Protein AF-A0A1B6EL75-F1 (afdb_monomer_lite)

Radius of gyration: 33.18 Å; chains: 1; bounding box: 78×40×88 Å

pLDDT: mean 86.08, std 11.29, range [37.0, 95.5]

Structure (mmCIF, N/CA/C/O backbone):
data_AF-A0A1B6EL75-F1
#
_entry.id   AF-A0A1B6EL75-F1
#
loop_
_atom_site.group_PDB
_atom_site.id
_atom_site.type_symbol
_atom_site.label_atom_id
_atom_site.label_alt_id
_atom_site.label_comp_id
_atom_site.label_asym_id
_atom_site.label_entity_id
_atom_site.label_seq_id
_atom_site.pdbx_PDB_ins_code
_atom_site.Cartn_x
_atom_site.Cartn_y
_atom_site.Cartn_z
_atom_site.occupancy
_atom_site.B_iso_or_equiv
_atom_site.auth_seq_id
_atom_site.auth_comp_id
_atom_site.auth_asym_id
_atom_site.auth_atom_id
_atom_site.pdbx_PDB_model_num
ATOM 1 N N . HIS A 1 1 ? -39.603 9.344 38.417 1.00 59.22 1 HIS A N 1
ATOM 2 C CA . HIS A 1 1 ? -38.602 9.731 39.429 1.00 59.22 1 HIS A CA 1
ATOM 3 C C . HIS A 1 1 ? -37.275 9.817 38.701 1.00 59.22 1 HIS A C 1
ATOM 5 O O . HIS A 1 1 ? -36.865 8.810 38.139 1.00 59.22 1 HIS A O 1
ATOM 11 N N . TYR A 1 2 ? -36.679 11.004 38.611 1.00 68.88 2 TYR A N 1
ATOM 12 C CA . TYR A 1 2 ? -35.354 11.183 38.018 1.00 68.88 2 TYR A CA 1
ATOM 13 C C . TYR A 1 2 ? -34.368 11.410 39.154 1.00 68.88 2 TYR A C 1
ATOM 15 O O . TYR A 1 2 ? -34.664 12.164 40.078 1.00 68.88 2 TYR A O 1
ATOM 23 N N . ILE A 1 3 ? -33.232 10.729 39.094 1.00 78.94 3 ILE A N 1
ATOM 24 C CA . ILE A 1 3 ? -32.105 10.962 39.990 1.00 78.94 3 ILE A CA 1
ATOM 25 C C . ILE A 1 3 ? -31.050 11.677 39.150 1.00 78.94 3 ILE A C 1
ATOM 27 O O . ILE A 1 3 ? -30.691 11.193 38.078 1.00 78.94 3 ILE A O 1
ATOM 31 N N . THR A 1 4 ? -30.587 12.831 39.616 1.00 84.62 4 THR A N 1
ATOM 32 C CA . THR A 1 4 ? -29.498 13.602 39.005 1.00 84.62 4 THR A CA 1
ATOM 33 C C . THR A 1 4 ? -28.319 13.635 39.967 1.00 84.62 4 THR A C 1
ATOM 35 O O . THR A 1 4 ? -28.495 13.924 41.148 1.00 84.62 4 THR A O 1
ATOM 38 N N . THR A 1 5 ? -27.129 13.330 39.461 1.00 85.56 5 THR A N 1
ATOM 39 C CA . THR A 1 5 ? -25.851 13.363 40.181 1.00 85.56 5 THR A CA 1
ATOM 40 C C . THR A 1 5 ? -24.769 13.820 39.208 1.00 85.56 5 THR A C 1
ATOM 42 O O . THR A 1 5 ? -24.868 13.516 38.018 1.00 85.56 5 THR A O 1
ATOM 45 N N . ASP A 1 6 ? -23.745 14.519 39.696 1.00 91.56 6 ASP A N 1
ATOM 46 C CA . ASP A 1 6 ? -22.601 14.931 38.869 1.00 91.56 6 ASP A CA 1
ATOM 47 C C . ASP A 1 6 ? -21.749 13.729 38.453 1.00 91.56 6 ASP A C 1
ATOM 49 O O . ASP A 1 6 ? -21.206 13.683 37.353 1.00 91.56 6 ASP A O 1
ATOM 53 N N . ASN A 1 7 ? -21.648 12.735 39.340 1.00 87.19 7 ASN A N 1
ATOM 54 C CA . ASN A 1 7 ? -20.887 11.517 39.114 1.00 87.19 7 ASN A CA 1
ATOM 55 C C . ASN A 1 7 ? -21.719 10.302 39.515 1.00 87.19 7 ASN A C 1
ATOM 57 O O . ASN A 1 7 ? -22.366 10.282 40.565 1.00 87.19 7 ASN A O 1
ATOM 61 N N . LEU A 1 8 ? -21.677 9.274 38.677 1.00 83.81 8 LEU A N 1
ATOM 62 C CA . LEU A 1 8 ? -22.296 7.984 38.935 1.00 83.81 8 LEU A CA 1
ATOM 63 C C . LEU A 1 8 ? -21.187 6.938 39.059 1.00 83.81 8 LEU A C 1
ATOM 65 O O . LEU A 1 8 ? -20.510 6.637 38.079 1.00 83.81 8 LEU A O 1
ATOM 69 N N . THR A 1 9 ? -21.016 6.381 40.255 1.00 86.88 9 THR A N 1
ATOM 70 C CA . THR A 1 9 ? -20.079 5.279 40.502 1.00 86.88 9 THR A CA 1
ATOM 71 C C . THR A 1 9 ? -20.853 3.971 40.524 1.00 86.88 9 THR A C 1
ATOM 73 O O . THR A 1 9 ? -21.783 3.816 41.315 1.00 86.88 9 THR A O 1
ATOM 76 N N . LEU A 1 10 ? -20.465 3.027 39.669 1.00 85.12 10 LEU A N 1
ATOM 77 C CA . LEU A 1 10 ? -21.071 1.702 39.584 1.00 85.12 10 LEU A CA 1
ATOM 78 C C . LEU A 1 10 ? -20.039 0.634 39.979 1.00 85.12 10 LEU A C 1
ATOM 80 O O . LEU A 1 10 ? -18.880 0.747 39.575 1.00 85.12 10 LEU A O 1
ATOM 84 N N . PRO A 1 11 ? -20.422 -0.405 40.741 1.00 88.69 11 PRO A N 1
ATOM 85 C CA . PRO A 1 11 ? -19.579 -1.587 40.927 1.00 88.69 11 PRO A CA 1
ATOM 86 C C . PRO A 1 11 ? -19.212 -2.248 39.584 1.00 88.69 11 PRO A C 1
ATOM 88 O O . PRO A 1 11 ? -20.006 -2.196 38.642 1.00 88.69 11 PRO A O 1
ATOM 91 N N . SER A 1 12 ? -18.051 -2.909 39.499 1.00 87.56 12 SER A N 1
ATOM 92 C CA . SER A 1 12 ? -17.661 -3.697 38.312 1.00 87.56 12 SER A CA 1
ATOM 93 C C . SER A 1 12 ? -18.728 -4.750 37.970 1.00 87.56 12 SER A C 1
ATOM 95 O O . SER A 1 12 ? -19.372 -5.305 38.865 1.00 87.56 12 SER A O 1
ATOM 97 N N . GLY A 1 13 ? -18.965 -4.967 36.674 1.00 86.38 13 GLY A N 1
ATOM 98 C CA . GLY A 1 13 ? -20.033 -5.832 36.159 1.00 86.38 13 GLY A CA 1
ATOM 99 C C . GLY A 1 13 ? -21.445 -5.231 36.206 1.00 86.38 13 GLY A C 1
ATOM 100 O O . GLY A 1 13 ? -22.412 -5.902 35.844 1.00 86.38 13 GLY A O 1
ATOM 101 N N . SER A 1 14 ? -21.608 -3.978 36.650 1.00 91.06 14 SER A N 1
ATOM 102 C CA . SER A 1 14 ? -22.911 -3.304 36.592 1.00 91.06 14 SER A CA 1
ATOM 103 C C . SER A 1 14 ? -23.339 -3.055 35.148 1.00 91.06 14 SER A C 1
ATOM 105 O O . SER A 1 14 ? -22.571 -2.550 34.330 1.00 91.06 14 SER A O 1
ATOM 107 N N . LEU A 1 15 ? -24.609 -3.339 34.861 1.00 93.38 15 LEU A N 1
ATOM 108 C CA . LEU A 1 15 ? -25.196 -3.123 33.544 1.00 93.38 15 LEU A CA 1
ATOM 109 C C . LEU A 1 15 ? -25.899 -1.766 33.473 1.00 93.38 15 LEU A C 1
ATOM 111 O O . LEU A 1 15 ? -26.748 -1.452 34.307 1.00 93.38 15 LEU A O 1
ATOM 115 N N . VAL A 1 16 ? -25.626 -1.000 32.420 1.00 91.44 16 VAL A N 1
ATOM 116 C CA . VAL A 1 16 ? -26.386 0.204 32.060 1.00 91.44 16 VAL A CA 1
ATOM 117 C C . VAL A 1 16 ? -27.147 -0.092 30.778 1.00 91.44 16 VAL A C 1
ATOM 119 O O . VAL A 1 16 ? -26.545 -0.370 29.747 1.00 91.44 16 VAL A O 1
ATOM 122 N N . ALA A 1 17 ? -28.482 -0.091 30.848 1.00 91.25 17 ALA A N 1
ATOM 123 C CA . ALA A 1 17 ? -29.349 -0.503 29.737 1.00 91.25 17 ALA A CA 1
ATOM 124 C C . ALA A 1 17 ? -28.979 -1.888 29.149 1.00 91.25 17 ALA A C 1
ATOM 126 O O . ALA A 1 17 ? -29.028 -2.100 27.941 1.00 91.25 17 ALA A O 1
ATOM 127 N N . GLY A 1 18 ? -28.588 -2.829 30.017 1.00 93.69 18 GLY A N 1
ATOM 128 C CA . GLY A 1 18 ? -28.177 -4.182 29.623 1.00 93.69 18 GLY A CA 1
ATOM 129 C C . GLY A 1 18 ? -26.746 -4.293 29.085 1.00 93.69 18 GLY A C 1
ATOM 130 O O . GLY A 1 18 ? -26.339 -5.385 28.702 1.00 93.69 18 GLY A O 1
ATOM 131 N N . VAL A 1 19 ? -25.978 -3.199 29.069 1.00 91.94 19 VAL A N 1
ATOM 132 C CA . VAL A 1 19 ? -24.587 -3.169 28.601 1.00 91.94 19 VAL A CA 1
ATOM 133 C C . VAL A 1 19 ? -23.636 -3.104 29.788 1.00 91.94 19 VAL A C 1
ATOM 135 O O . VAL A 1 19 ? -23.754 -2.218 30.633 1.00 91.94 19 VAL A O 1
ATOM 138 N N . ASP A 1 20 ? -22.667 -4.013 29.823 1.00 93.31 20 ASP A N 1
ATOM 139 C CA . ASP A 1 20 ? -21.514 -3.910 30.713 1.00 93.31 20 ASP A CA 1
ATOM 140 C C . ASP A 1 20 ? -20.537 -2.873 30.139 1.00 93.31 20 ASP A C 1
ATOM 142 O O . ASP A 1 20 ? -19.956 -3.059 29.064 1.00 93.31 20 ASP A O 1
ATOM 146 N N . LEU A 1 21 ? -20.386 -1.752 30.846 1.00 90.12 21 LEU A N 1
ATOM 147 C CA . LEU A 1 21 ? -19.552 -0.639 30.395 1.00 90.12 21 LEU A CA 1
ATOM 148 C C . LEU A 1 21 ? -18.053 -0.961 30.428 1.00 90.12 21 LEU A C 1
ATOM 150 O O . LEU A 1 21 ? -17.295 -0.365 29.664 1.00 90.12 21 LEU A O 1
ATOM 154 N N . GLU A 1 22 ? -17.613 -1.895 31.272 1.00 90.38 22 GLU A N 1
ATOM 155 C CA . GLU A 1 22 ? -16.215 -2.319 31.367 1.00 90.38 22 GLU A CA 1
ATOM 156 C C . GLU A 1 22 ? -15.838 -3.193 30.164 1.00 90.38 22 GLU A C 1
ATOM 158 O O . GLU A 1 22 ? -14.829 -2.951 29.491 1.00 90.38 22 GLU A O 1
ATOM 163 N N . VAL A 1 23 ? -16.709 -4.143 29.813 1.00 91.50 23 VAL A N 1
ATOM 164 C CA . VAL A 1 23 ? -16.567 -4.956 28.594 1.00 91.50 23 VAL A CA 1
ATOM 165 C C . VAL A 1 23 ? -16.655 -4.081 27.345 1.00 91.50 23 VAL A C 1
ATOM 167 O O . VAL A 1 23 ? -15.835 -4.205 26.433 1.00 91.50 23 VAL A O 1
ATOM 170 N N . TRP A 1 24 ?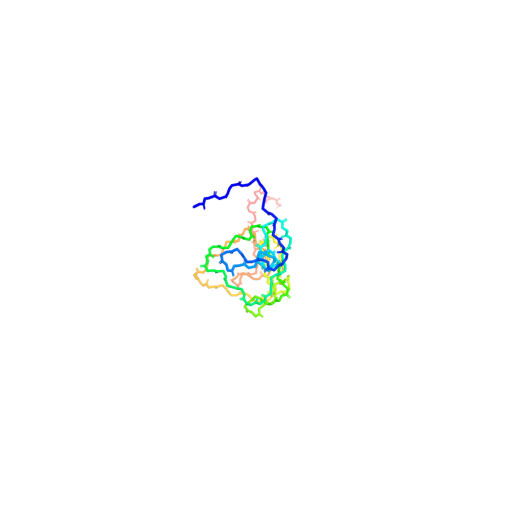 -17.607 -3.150 27.296 1.00 90.06 24 TRP A N 1
ATOM 171 C CA . TRP A 1 24 ? -17.727 -2.223 26.172 1.00 90.06 24 TRP A CA 1
ATOM 172 C C . TRP A 1 24 ? -16.473 -1.354 26.016 1.00 90.06 24 TRP A C 1
ATOM 174 O O . TRP A 1 24 ? -15.909 -1.266 24.927 1.00 90.06 24 TRP A O 1
ATOM 184 N N . ASN A 1 25 ? -15.972 -0.769 27.108 1.00 89.12 25 ASN A N 1
ATOM 185 C CA . ASN A 1 25 ? -14.778 0.072 27.071 1.00 89.12 25 ASN A CA 1
ATOM 186 C C . ASN A 1 25 ? -13.500 -0.712 26.724 1.00 89.12 25 ASN A C 1
ATOM 188 O O . ASN A 1 25 ? -12.581 -0.140 26.143 1.00 89.12 25 ASN A O 1
ATOM 192 N N . SER A 1 26 ? -13.399 -1.993 27.080 1.00 89.38 26 SER A N 1
ATOM 193 C CA . SER A 1 26 ? -12.226 -2.824 26.757 1.00 89.38 26 SER A CA 1
ATOM 194 C C . SER A 1 26 ? -12.248 -3.397 25.336 1.00 89.38 26 SER A C 1
ATOM 196 O O . SER A 1 26 ? -11.185 -3.636 24.771 1.00 89.38 26 SER A O 1
ATOM 198 N N . SER A 1 27 ? -13.429 -3.575 24.740 1.00 89.94 27 SER A N 1
ATOM 199 C CA . SER A 1 27 ? -13.597 -4.133 23.386 1.00 89.94 27 SER A CA 1
ATOM 200 C C . SER A 1 27 ? -13.799 -3.085 22.286 1.00 89.94 27 SER A C 1
ATOM 202 O O . SER A 1 27 ? -13.678 -3.400 21.101 1.00 89.94 27 SER A O 1
ATOM 204 N N . ALA A 1 28 ? -14.105 -1.838 22.648 1.00 92.31 28 ALA A N 1
ATOM 205 C CA . ALA A 1 28 ? -14.285 -0.760 21.686 1.00 92.31 28 ALA A CA 1
ATOM 206 C C . ALA A 1 28 ? -12.968 -0.363 21.000 1.00 92.31 28 ALA A C 1
ATOM 208 O O . ALA A 1 28 ? -11.931 -0.205 21.645 1.00 92.31 28 ALA A O 1
ATOM 209 N N . VAL A 1 29 ? -13.048 -0.085 19.696 1.00 94.00 29 VAL A N 1
ATOM 210 C CA . VAL A 1 29 ? -11.984 0.604 18.954 1.00 94.00 29 VAL A CA 1
ATOM 211 C C . VAL A 1 29 ? -12.018 2.088 19.317 1.00 94.00 29 VAL A C 1
ATOM 213 O O . VAL A 1 29 ? -13.031 2.765 19.124 1.00 94.00 29 VAL A O 1
ATOM 216 N N . LYS A 1 30 ? -10.915 2.607 19.856 1.00 94.38 30 LYS A N 1
ATOM 217 C CA . LYS A 1 30 ? -10.831 3.962 20.422 1.00 94.38 30 LYS A CA 1
ATOM 218 C C . LYS A 1 30 ? -10.085 4.913 19.495 1.00 94.38 30 LYS A C 1
ATOM 220 O O . LYS A 1 30 ? -9.075 4.554 18.914 1.00 94.38 30 LYS A O 1
ATOM 225 N N . LYS A 1 31 ? -10.539 6.164 19.395 1.00 92.75 31 LYS A N 1
ATO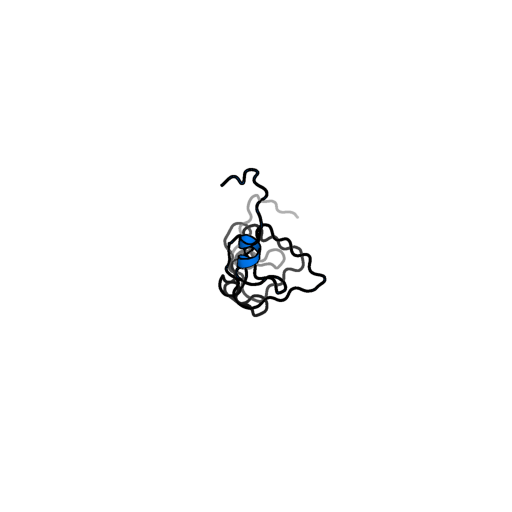M 226 C CA . LYS A 1 31 ? -9.969 7.145 18.451 1.00 92.75 31 LYS A CA 1
ATOM 227 C C . LYS A 1 31 ? -8.559 7.638 18.790 1.00 92.75 31 LYS A C 1
ATOM 229 O O . LYS A 1 31 ? -7.829 8.004 17.880 1.00 92.75 31 LYS A O 1
ATOM 234 N N . SER A 1 32 ? -8.206 7.702 20.071 1.00 92.25 32 SER A N 1
ATOM 235 C CA . SER A 1 32 ? -7.019 8.440 20.538 1.00 92.25 32 SER A CA 1
ATOM 236 C C . SER A 1 32 ? -5.902 7.543 21.070 1.00 92.25 32 SER A C 1
ATOM 238 O O . SER A 1 32 ? -5.031 8.020 21.791 1.00 92.25 32 SER A O 1
ATOM 240 N N . ILE A 1 33 ? -5.958 6.246 20.772 1.00 92.69 33 ILE A N 1
ATOM 241 C CA . ILE A 1 33 ? -4.925 5.280 21.143 1.00 92.69 33 ILE A CA 1
ATOM 242 C C . ILE A 1 33 ? -4.653 4.350 19.966 1.00 92.69 33 ILE A C 1
ATOM 244 O O . ILE A 1 33 ? -5.491 4.206 19.073 1.00 92.69 33 ILE A O 1
ATOM 248 N N . ASP A 1 34 ? -3.516 3.672 20.014 1.00 93.44 34 ASP A N 1
ATOM 249 C CA . ASP A 1 34 ? -3.237 2.580 19.095 1.00 93.44 34 ASP A CA 1
ATOM 250 C C . ASP A 1 34 ? -4.165 1.400 19.405 1.00 93.44 34 ASP A C 1
ATOM 252 O O . ASP A 1 34 ? -4.334 1.001 20.559 1.00 93.44 34 ASP A O 1
ATOM 256 N N . ASN A 1 35 ? -4.788 0.849 18.363 1.00 94.00 35 ASN A N 1
ATOM 257 C CA . ASN A 1 35 ? -5.669 -0.308 18.479 1.00 94.00 35 ASN A CA 1
ATOM 258 C C . ASN A 1 35 ? -5.091 -1.464 17.670 1.00 94.00 35 ASN A C 1
ATOM 260 O O . ASN A 1 35 ? -4.728 -1.294 16.507 1.00 94.00 35 ASN A O 1
ATOM 264 N N . THR A 1 36 ? -5.118 -2.659 18.250 1.00 93.38 36 THR A N 1
ATOM 265 C CA . THR A 1 36 ? -4.910 -3.901 17.506 1.00 93.38 36 THR A CA 1
ATOM 266 C C . THR A 1 36 ? -6.272 -4.496 17.188 1.00 93.38 36 THR A C 1
ATOM 268 O O . THR A 1 36 ? -6.972 -4.971 18.080 1.00 93.38 36 THR A O 1
ATOM 271 N N . ILE A 1 37 ? -6.654 -4.473 15.914 1.00 93.31 37 ILE A N 1
ATOM 272 C CA . ILE A 1 37 ? -7.899 -5.075 15.430 1.00 93.31 37 ILE A CA 1
ATOM 273 C C . ILE A 1 37 ? -7.543 -6.395 14.750 1.00 93.31 37 ILE A C 1
ATOM 275 O O . ILE A 1 37 ? -6.655 -6.439 13.901 1.00 93.31 37 ILE A O 1
ATOM 279 N N . THR A 1 38 ? -8.224 -7.475 15.125 1.00 93.00 38 THR A N 1
ATOM 280 C CA . THR A 1 38 ? -7.993 -8.814 14.566 1.00 93.00 38 THR A CA 1
ATOM 281 C C . THR A 1 38 ? -9.242 -9.326 13.847 1.00 93.00 38 THR A C 1
ATOM 283 O O . THR A 1 38 ? -10.356 -8.886 14.127 1.00 93.00 38 THR A O 1
ATOM 286 N N . GLY A 1 39 ? -9.056 -10.252 12.902 1.00 92.44 39 GLY A N 1
ATOM 287 C CA . GLY A 1 39 ? -10.133 -10.833 12.094 1.00 92.44 39 GLY A CA 1
ATOM 288 C C . GLY A 1 39 ? -10.295 -10.198 10.708 1.00 92.44 39 GLY A C 1
ATOM 289 O O . GLY A 1 39 ? -9.511 -9.349 10.289 1.00 92.44 39 GLY A O 1
ATOM 290 N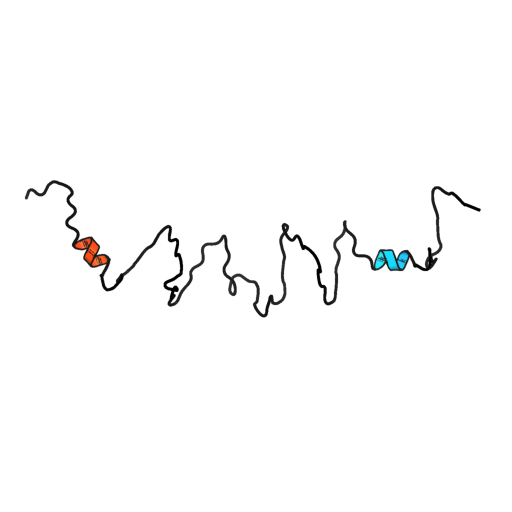 N . ASN A 1 40 ? -11.317 -10.647 9.976 1.00 94.75 40 ASN A N 1
ATOM 291 C CA . ASN A 1 40 ? -11.618 -10.157 8.630 1.00 94.75 40 ASN A CA 1
ATOM 292 C C . ASN A 1 40 ? -12.433 -8.864 8.710 1.00 94.75 40 ASN A C 1
ATOM 294 O O . ASN A 1 40 ? -13.620 -8.891 9.039 1.00 94.75 40 ASN A O 1
ATOM 298 N N . ILE A 1 41 ? -11.798 -7.738 8.389 1.00 93.12 41 ILE A N 1
ATOM 299 C CA . ILE A 1 41 ? -12.419 -6.413 8.439 1.00 93.12 41 ILE A CA 1
ATOM 300 C C . ILE A 1 41 ? -12.821 -5.967 7.035 1.00 93.12 41 ILE A C 1
ATOM 302 O O . ILE A 1 41 ? -12.031 -6.036 6.096 1.00 93.12 41 ILE A O 1
ATOM 306 N N . VAL A 1 42 ? -14.057 -5.485 6.904 1.00 95.12 42 VAL A N 1
ATOM 307 C CA . VAL A 1 42 ? -14.596 -4.922 5.661 1.00 95.12 42 VAL A CA 1
ATOM 308 C C . VAL A 1 42 ? -15.073 -3.500 5.932 1.00 95.12 42 VAL A C 1
ATOM 310 O O . VAL A 1 42 ? -16.015 -3.293 6.699 1.00 95.12 42 VAL A O 1
ATOM 313 N N . PHE A 1 43 ? -14.455 -2.521 5.273 1.00 93.81 43 PHE A N 1
ATOM 314 C CA . PHE A 1 43 ? -14.928 -1.138 5.258 1.00 93.81 43 PHE A CA 1
ATOM 315 C C . PHE A 1 43 ? -15.996 -0.997 4.168 1.00 93.81 43 PHE A C 1
ATOM 317 O O . PHE A 1 43 ? -15.717 -1.194 2.990 1.00 93.81 43 PHE A O 1
ATOM 324 N N . LYS A 1 44 ? -17.245 -0.718 4.562 1.00 95.38 44 LYS A N 1
ATOM 325 C CA . LYS A 1 44 ? -18.389 -0.609 3.631 1.00 95.38 44 LYS A CA 1
ATOM 326 C C . LYS A 1 44 ? -18.547 0.777 2.994 1.00 95.38 44 LYS A C 1
ATOM 328 O O . LYS A 1 44 ? -19.381 0.930 2.109 1.00 95.38 44 LYS A O 1
ATOM 333 N N . GLY A 1 45 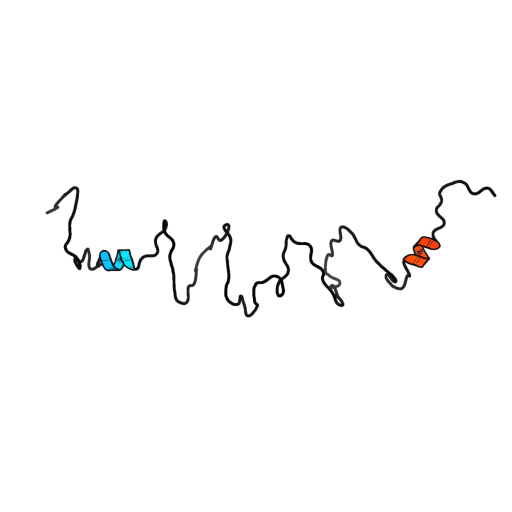? -17.805 1.768 3.476 1.00 95.50 45 GLY A N 1
ATOM 334 C CA . GLY A 1 45 ? -17.819 3.138 2.971 1.00 95.50 45 GLY A CA 1
ATOM 335 C C . GLY A 1 45 ? -16.416 3.609 2.621 1.00 95.50 45 GLY A C 1
ATOM 336 O O . GLY A 1 45 ? -15.481 2.806 2.572 1.00 95.50 45 GLY A O 1
ATOM 337 N N . ASP A 1 46 ? -16.286 4.914 2.412 1.00 95.25 46 ASP A N 1
ATOM 338 C CA . ASP A 1 46 ? -15.008 5.527 2.079 1.00 95.25 46 ASP A CA 1
ATOM 339 C C . ASP A 1 46 ? -13.980 5.305 3.192 1.00 95.25 46 ASP A C 1
ATOM 341 O O . ASP A 1 46 ? -14.272 5.406 4.388 1.00 95.25 46 ASP A O 1
ATOM 345 N N . PHE A 1 47 ? -12.760 4.992 2.771 1.00 91.81 47 PHE A N 1
ATOM 346 C CA . PHE A 1 47 ? -11.620 4.761 3.640 1.00 91.81 47 PHE A CA 1
ATOM 347 C C . PHE A 1 47 ? -10.521 5.755 3.268 1.00 91.81 47 PHE A C 1
ATOM 349 O O . PHE A 1 47 ? -10.004 5.725 2.151 1.00 91.81 47 PHE A O 1
ATOM 356 N N . ASP A 1 48 ? -10.184 6.641 4.205 1.00 93.50 48 ASP A N 1
ATOM 357 C CA . ASP A 1 48 ? -9.072 7.577 4.062 1.00 93.50 48 ASP A CA 1
ATOM 358 C C . ASP A 1 48 ? -7.810 6.986 4.695 1.00 93.50 48 ASP A C 1
ATOM 360 O O . ASP A 1 48 ? -7.755 6.711 5.893 1.00 93.50 48 ASP A O 1
ATOM 364 N N . SER A 1 49 ? -6.787 6.808 3.864 1.00 91.94 49 SER A N 1
ATOM 365 C CA . SER A 1 49 ? -5.463 6.340 4.258 1.00 91.94 49 SER A CA 1
ATOM 366 C C . SER A 1 49 ? -4.365 7.322 3.858 1.00 91.94 49 SER A C 1
ATOM 368 O O . SER A 1 49 ? -3.260 6.914 3.492 1.00 91.94 49 SER A O 1
ATOM 370 N N . SER A 1 50 ? -4.669 8.618 3.862 1.00 92.56 50 SER A N 1
ATOM 371 C CA . SER A 1 50 ? -3.746 9.694 3.487 1.00 92.56 50 SER A CA 1
ATOM 372 C C . SER A 1 50 ? -2.440 9.693 4.293 1.00 92.56 50 SER A C 1
ATOM 374 O O . SER A 1 50 ? -1.396 10.067 3.763 1.00 92.56 50 SER A O 1
ATOM 376 N N . SER A 1 51 ? -2.455 9.192 5.532 1.00 89.06 51 SER A N 1
ATOM 377 C CA . SER A 1 51 ? -1.252 8.993 6.360 1.00 89.06 51 SER A CA 1
ATOM 378 C C . SER A 1 51 ? -0.416 7.755 5.994 1.00 89.06 51 SER A C 1
ATOM 380 O O . SER A 1 51 ? 0.618 7.508 6.610 1.00 89.06 51 SER A O 1
ATOM 382 N N . GLY A 1 52 ? -0.827 6.993 4.980 1.00 89.06 52 GLY A N 1
ATOM 383 C CA . GLY A 1 52 ? -0.133 5.807 4.488 1.00 89.06 52 GLY A CA 1
ATOM 384 C C . GLY A 1 52 ? -0.685 4.493 5.042 1.00 89.06 52 GLY A C 1
ATOM 385 O O . GLY A 1 52 ? -1.372 4.442 6.058 1.00 89.06 52 GLY A O 1
ATOM 386 N N . ILE A 1 53 ? -0.367 3.405 4.339 1.00 90.62 53 ILE A N 1
ATOM 387 C CA . ILE A 1 53 ? -0.707 2.031 4.718 1.00 90.62 53 ILE A CA 1
ATOM 388 C C . ILE A 1 53 ? 0.579 1.214 4.694 1.00 90.62 53 ILE A C 1
ATOM 390 O O . ILE A 1 53 ? 1.321 1.244 3.711 1.00 90.62 53 ILE A O 1
ATOM 394 N N . ARG A 1 54 ? 0.813 0.437 5.751 1.00 89.94 54 ARG A N 1
ATOM 395 C CA . ARG A 1 54 ? 1.803 -0.640 5.754 1.00 89.94 54 ARG A CA 1
ATOM 396 C C . ARG A 1 54 ? 1.074 -1.971 5.614 1.00 89.94 54 ARG A C 1
ATOM 398 O O . ARG A 1 54 ? 0.166 -2.257 6.385 1.00 89.94 54 ARG A O 1
ATOM 405 N N . VAL A 1 55 ? 1.493 -2.784 4.649 1.00 91.62 55 VAL A N 1
ATOM 406 C CA . VAL A 1 55 ? 0.968 -4.138 4.443 1.00 91.62 55 VAL A CA 1
ATOM 407 C C . VAL A 1 55 ? 2.080 -5.137 4.727 1.00 91.62 55 VAL A C 1
ATOM 409 O O . VAL A 1 55 ? 3.157 -5.037 4.147 1.00 91.62 55 VAL A O 1
ATOM 412 N N . GLU A 1 56 ? 1.825 -6.096 5.613 1.00 90.12 56 GLU A N 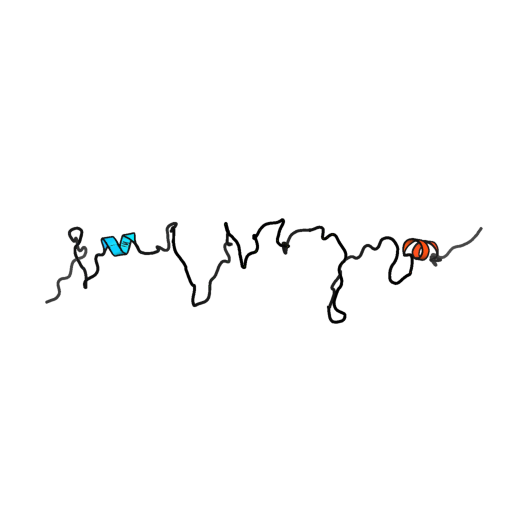1
ATOM 413 C CA . GLU A 1 56 ? 2.791 -7.162 5.930 1.00 90.12 56 GLU A CA 1
ATOM 414 C C . GLU A 1 56 ? 2.542 -8.447 5.125 1.00 90.12 56 GLU A C 1
ATOM 416 O O . GLU A 1 56 ? 3.431 -9.283 4.986 1.00 90.12 56 GLU A O 1
ATOM 421 N N . GLY A 1 57 ? 1.335 -8.589 4.569 1.00 91.56 57 GLY A N 1
ATOM 422 C CA . GLY A 1 57 ? 0.922 -9.720 3.745 1.00 91.56 57 GLY A CA 1
ATOM 423 C C . GLY A 1 57 ? 0.898 -9.419 2.245 1.00 91.56 57 GLY A C 1
ATOM 424 O O . GLY A 1 57 ? 1.662 -8.611 1.716 1.00 91.56 57 GLY A O 1
ATOM 425 N N . LEU A 1 58 ? -0.008 -10.105 1.550 1.00 94.75 58 LEU A N 1
ATOM 426 C CA . LEU A 1 58 ? -0.219 -9.955 0.114 1.00 94.75 58 LEU A CA 1
ATOM 427 C C . LEU A 1 58 ? -1.433 -9.062 -0.157 1.00 94.75 58 LEU A C 1
ATOM 429 O O . LEU A 1 58 ? -2.462 -9.189 0.503 1.00 94.75 58 LEU A O 1
ATOM 433 N N . VAL A 1 59 ? -1.337 -8.223 -1.184 1.00 93.44 59 VAL A N 1
ATOM 434 C CA . VAL A 1 59 ? -2.465 -7.488 -1.763 1.00 93.44 59 VAL A CA 1
ATOM 435 C C . VAL A 1 59 ? -2.814 -8.164 -3.081 1.00 93.44 59 VAL A C 1
ATOM 437 O O . VAL A 1 59 ? -1.991 -8.195 -3.992 1.00 93.44 59 VAL A O 1
ATOM 440 N N . ASN A 1 60 ? -4.012 -8.743 -3.188 1.00 93.50 60 ASN A N 1
ATOM 441 C CA . ASN A 1 60 ? -4.447 -9.497 -4.375 1.00 93.50 60 ASN A CA 1
ATOM 442 C C . ASN A 1 60 ? -3.441 -10.585 -4.811 1.00 93.50 60 ASN A C 1
ATOM 444 O O . ASN A 1 60 ? -3.180 -10.768 -5.996 1.00 93.50 60 ASN A O 1
ATOM 448 N N . GLY A 1 61 ? -2.836 -11.282 -3.843 1.00 95.00 61 GLY A N 1
ATOM 449 C CA . GLY A 1 61 ? -1.828 -12.322 -4.093 1.00 95.00 61 GLY A CA 1
ATOM 450 C C . GLY A 1 61 ? -0.425 -11.800 -4.427 1.00 95.00 61 GLY A C 1
ATOM 451 O O . GLY A 1 61 ? 0.493 -12.599 -4.581 1.00 95.00 61 GLY A O 1
ATOM 452 N N . ILE A 1 62 ? -0.232 -10.481 -4.494 1.00 93.50 62 ILE A N 1
ATOM 453 C CA . ILE A 1 62 ? 1.047 -9.846 -4.817 1.00 93.50 62 ILE A CA 1
ATOM 454 C C . ILE A 1 62 ? 1.665 -9.279 -3.541 1.00 93.50 62 ILE A C 1
ATOM 456 O O . ILE A 1 62 ? 0.993 -8.633 -2.735 1.00 93.50 62 ILE A O 1
ATOM 460 N N . ARG A 1 63 ? 2.967 -9.502 -3.352 1.00 93.81 63 ARG A N 1
ATOM 461 C CA . ARG A 1 63 ? 3.713 -8.853 -2.275 1.00 93.81 63 ARG A CA 1
ATOM 462 C C . ARG A 1 63 ? 3.905 -7.379 -2.618 1.00 93.81 63 ARG A C 1
ATOM 464 O O . ARG A 1 63 ? 4.362 -7.056 -3.706 1.00 93.81 63 ARG A O 1
ATOM 471 N N . PHE A 1 64 ? 3.557 -6.481 -1.703 1.00 90.69 64 PHE A N 1
ATOM 472 C CA . PHE A 1 64 ? 3.638 -5.044 -1.961 1.00 90.69 64 PHE A CA 1
ATOM 473 C C . PHE A 1 64 ? 4.990 -4.476 -1.504 1.00 90.69 64 PHE A C 1
ATOM 475 O O . PHE A 1 64 ? 5.089 -3.806 -0.478 1.00 90.69 64 PHE A O 1
ATOM 482 N N . ASP A 1 65 ? 6.050 -4.784 -2.254 1.00 87.50 65 ASP A N 1
ATOM 483 C CA . ASP A 1 65 ? 7.412 -4.295 -2.010 1.00 87.50 65 ASP A CA 1
ATOM 484 C C . ASP A 1 65 ? 8.108 -3.817 -3.301 1.00 87.50 65 ASP A C 1
ATOM 486 O O . ASP A 1 65 ? 7.587 -3.956 -4.408 1.00 87.50 65 ASP A O 1
ATOM 490 N N . LYS A 1 66 ? 9.314 -3.254 -3.156 1.00 84.12 66 LYS A N 1
ATOM 491 C CA . LYS A 1 66 ? 10.095 -2.668 -4.259 1.00 84.12 66 LYS A CA 1
ATOM 492 C C . LYS A 1 66 ? 10.468 -3.646 -5.384 1.00 84.12 66 LYS A C 1
ATOM 494 O O . LYS A 1 66 ? 10.851 -3.189 -6.456 1.00 84.12 66 LYS A O 1
ATOM 499 N N . ASP A 1 67 ? 10.427 -4.951 -5.121 1.00 85.81 67 ASP A N 1
ATOM 500 C CA . ASP A 1 67 ? 10.860 -5.989 -6.060 1.00 85.81 67 ASP A CA 1
ATOM 501 C C . ASP A 1 67 ? 9.674 -6.565 -6.852 1.00 85.81 67 ASP A C 1
ATOM 503 O O . ASP A 1 67 ? 9.868 -7.158 -7.912 1.00 85.81 67 ASP A O 1
ATOM 507 N N . HIS A 1 68 ? 8.443 -6.351 -6.378 1.00 89.69 68 HIS A N 1
ATOM 508 C CA . HIS A 1 68 ? 7.222 -6.889 -6.984 1.00 89.69 68 HIS A CA 1
ATOM 509 C C . HIS A 1 68 ? 6.293 -5.814 -7.568 1.00 89.69 68 HIS A C 1
ATOM 511 O O . HIS A 1 68 ? 5.460 -6.136 -8.418 1.00 89.69 68 HIS A O 1
ATOM 517 N N . VAL A 1 69 ? 6.412 -4.547 -7.149 1.00 90.25 69 VAL A N 1
ATOM 518 C CA . VAL A 1 69 ? 5.596 -3.441 -7.675 1.00 90.25 69 VAL A CA 1
ATOM 519 C C . VAL A 1 69 ? 6.436 -2.246 -8.134 1.00 90.25 69 VAL A C 1
ATOM 521 O O . VAL A 1 69 ? 7.509 -1.960 -7.605 1.00 90.25 69 VAL A O 1
ATOM 524 N N . MET A 1 70 ? 5.924 -1.511 -9.126 1.00 90.56 70 MET A N 1
ATOM 525 C CA . MET A 1 70 ? 6.519 -0.246 -9.567 1.00 90.56 70 MET A CA 1
ATOM 526 C C . MET A 1 70 ? 6.052 0.911 -8.676 1.00 90.56 70 MET A C 1
ATOM 528 O O . MET A 1 70 ? 4.867 1.045 -8.365 1.00 90.56 70 MET A O 1
ATOM 532 N N . LEU A 1 71 ? 6.989 1.766 -8.282 1.00 88.00 71 LEU A N 1
ATOM 533 C CA . LEU A 1 71 ? 6.782 2.962 -7.481 1.00 88.00 71 LEU A CA 1
ATOM 534 C C . LEU A 1 71 ? 6.531 4.163 -8.398 1.00 88.00 71 LEU A C 1
ATOM 536 O O . LEU A 1 71 ? 7.224 4.375 -9.385 1.00 88.00 71 LEU A O 1
ATOM 540 N N . ARG A 1 72 ? 5.563 5.008 -8.039 1.00 83.50 72 ARG A N 1
ATOM 541 C CA . ARG A 1 72 ? 5.203 6.185 -8.854 1.00 83.50 72 ARG A CA 1
ATOM 542 C C . ARG A 1 72 ? 6.259 7.292 -8.844 1.00 83.50 72 ARG A C 1
ATOM 544 O O . ARG A 1 72 ? 6.393 8.009 -9.825 1.00 83.50 72 ARG A O 1
ATOM 551 N N . ASN A 1 73 ? 6.985 7.428 -7.736 1.00 84.06 73 ASN A N 1
ATOM 552 C CA . ASN A 1 73 ? 7.843 8.585 -7.458 1.00 84.06 73 ASN A CA 1
ATOM 553 C C . ASN A 1 73 ? 9.318 8.191 -7.312 1.00 84.06 73 ASN A C 1
ATOM 555 O O . ASN A 1 73 ? 10.064 8.822 -6.567 1.00 84.06 73 ASN A O 1
ATOM 559 N N . SER A 1 74 ? 9.734 7.111 -7.971 1.00 85.81 74 SER A N 1
ATOM 560 C CA . SER A 1 74 ? 11.114 6.635 -7.930 1.00 85.81 74 SER A CA 1
ATOM 561 C C . SER A 1 74 ? 11.582 6.253 -9.326 1.00 85.81 74 SER A C 1
ATOM 563 O O . SER A 1 74 ? 10.830 5.668 -10.103 1.00 85.81 74 SER A O 1
ATOM 565 N N . SER A 1 75 ? 12.833 6.578 -9.643 1.00 87.38 75 SER A N 1
ATOM 566 C CA . SER A 1 75 ? 13.470 6.105 -10.868 1.00 87.38 75 SER A CA 1
ATOM 567 C C . SER A 1 75 ? 13.683 4.599 -10.776 1.00 87.38 75 SER A C 1
ATOM 569 O O . SER A 1 75 ? 14.372 4.121 -9.877 1.00 87.38 75 SER A O 1
ATOM 571 N N . GLN A 1 76 ? 13.123 3.853 -11.725 1.00 88.94 76 GLN A N 1
ATOM 572 C CA . GLN A 1 76 ? 13.235 2.398 -11.770 1.00 88.94 76 GLN A CA 1
ATOM 573 C C . GLN A 1 76 ? 13.758 1.941 -13.128 1.00 88.94 76 GLN A C 1
ATOM 575 O O . GLN A 1 76 ? 13.376 2.473 -14.172 1.00 88.94 76 GLN A O 1
ATOM 580 N N . GLN A 1 77 ? 14.641 0.943 -13.114 1.00 88.44 77 GLN A N 1
ATOM 581 C CA . GLN A 1 77 ? 15.093 0.285 -14.334 1.00 88.44 77 GLN A CA 1
ATOM 582 C C . GLN A 1 77 ? 14.129 -0.843 -14.682 1.00 88.44 77 GLN A C 1
ATOM 584 O O . GLN A 1 77 ? 13.954 -1.782 -13.910 1.00 88.44 77 GLN A O 1
ATOM 589 N N . VAL A 1 78 ? 13.525 -0.757 -15.865 1.00 87.56 78 VAL A N 1
ATOM 590 C CA . VAL A 1 78 ? 12.656 -1.807 -16.392 1.00 87.56 78 VAL A CA 1
ATOM 591 C C . VAL A 1 78 ? 13.391 -2.509 -17.525 1.00 87.56 78 VAL A C 1
ATOM 593 O O . VAL A 1 78 ? 13.605 -1.931 -18.588 1.00 87.56 78 VAL A O 1
ATOM 596 N N . THR A 1 79 ? 13.795 -3.755 -17.297 1.00 87.31 79 THR A N 1
ATOM 597 C CA . THR A 1 79 ? 14.533 -4.562 -18.276 1.00 87.31 79 THR A CA 1
ATOM 598 C C . THR A 1 79 ? 13.595 -5.474 -19.075 1.00 87.31 79 THR A C 1
ATOM 600 O O . THR A 1 79 ? 12.420 -5.648 -18.737 1.00 87.31 79 THR A O 1
ATOM 603 N N . GLY A 1 80 ? 14.098 -6.033 -20.178 1.00 87.69 80 GLY A N 1
ATOM 604 C CA . GLY A 1 80 ? 13.354 -6.927 -21.072 1.00 87.69 80 GLY A CA 1
ATOM 605 C C . GLY A 1 80 ? 12.489 -6.205 -22.109 1.00 87.69 80 GLY A C 1
ATOM 606 O O . GLY A 1 80 ? 12.187 -5.017 -21.973 1.00 87.69 80 GLY A O 1
ATOM 607 N N . LEU A 1 81 ? 12.065 -6.944 -23.137 1.00 89.31 81 LEU A N 1
ATOM 608 C CA . LEU A 1 81 ? 11.250 -6.423 -24.238 1.00 89.31 81 LEU A CA 1
ATOM 609 C C . LEU A 1 81 ? 9.929 -5.826 -23.722 1.00 89.31 81 LEU A C 1
ATOM 611 O O . LEU A 1 81 ? 9.314 -6.360 -22.794 1.00 89.31 81 LEU A O 1
ATOM 615 N N . LYS A 1 82 ? 9.511 -4.700 -24.308 1.00 88.12 82 LYS A N 1
ATOM 616 C CA . LYS A 1 82 ? 8.230 -4.043 -24.030 1.00 88.12 82 LYS A CA 1
ATOM 617 C C . LYS A 1 82 ? 7.497 -3.804 -25.336 1.00 88.12 82 LYS A C 1
ATOM 619 O O . LYS A 1 82 ? 8.065 -3.240 -26.265 1.00 88.12 82 LYS A O 1
ATOM 624 N N . THR A 1 83 ? 6.234 -4.201 -25.358 1.00 89.31 83 THR A N 1
ATOM 625 C CA . THR A 1 83 ? 5.323 -3.962 -26.472 1.00 89.31 83 THR A CA 1
ATOM 626 C C . THR A 1 83 ? 4.223 -3.042 -25.974 1.00 89.31 83 THR A C 1
ATOM 628 O O . THR A 1 83 ? 3.584 -3.330 -24.963 1.00 89.31 83 THR A O 1
ATOM 631 N N . PHE A 1 84 ? 4.012 -1.931 -26.669 1.00 88.06 84 PHE A N 1
ATOM 632 C CA . PHE A 1 84 ? 2.931 -0.994 -26.382 1.00 88.06 84 PHE A CA 1
ATOM 633 C C . PHE A 1 84 ? 1.814 -1.201 -27.404 1.00 88.06 84 PHE A C 1
ATOM 635 O O . PHE A 1 84 ? 2.088 -1.460 -28.575 1.00 88.06 84 PHE A O 1
ATOM 642 N N . SER A 1 85 ? 0.558 -1.107 -26.962 1.00 90.56 85 SER A N 1
ATOM 643 C CA . SER A 1 85 ? -0.590 -1.144 -27.876 1.00 90.56 85 SER A CA 1
ATOM 644 C C . SER A 1 85 ? -0.507 0.012 -28.873 1.00 90.56 85 SER A C 1
ATOM 646 O O . SER A 1 85 ? -0.079 1.107 -28.512 1.00 90.56 85 SER A O 1
ATOM 648 N N . THR A 1 86 ? -1.001 -0.189 -30.093 1.00 86.75 86 THR A N 1
ATOM 649 C CA . THR A 1 86 ? -1.134 0.880 -31.099 1.00 86.75 86 THR A CA 1
ATOM 650 C C . THR A 1 86 ? -2.042 2.019 -30.632 1.00 86.75 86 THR A C 1
ATOM 652 O O . THR A 1 86 ? -1.905 3.148 -31.091 1.00 86.75 86 THR A O 1
ATOM 655 N N . SER A 1 87 ? -2.946 1.742 -29.690 1.00 91.88 87 SER A N 1
ATOM 656 C CA . SER A 1 87 ? -3.813 2.733 -29.050 1.00 91.88 87 SER A CA 1
ATOM 657 C C . SER A 1 87 ? -3.187 3.425 -27.834 1.00 91.88 87 SER A C 1
ATOM 659 O O . SER A 1 87 ? -3.811 4.310 -27.249 1.00 91.88 87 SER A O 1
ATOM 661 N N . ALA A 1 88 ? -1.993 3.014 -27.396 1.00 88.56 88 ALA A N 1
ATOM 662 C CA . ALA A 1 88 ? -1.365 3.587 -26.215 1.00 88.56 88 ALA A CA 1
ATOM 663 C C . ALA A 1 88 ? -0.794 4.973 -26.536 1.00 88.56 88 ALA A C 1
ATOM 665 O O . ALA A 1 88 ? 0.053 5.126 -27.415 1.00 88.56 88 ALA A O 1
ATOM 666 N N . LYS A 1 89 ? -1.206 5.986 -25.769 1.00 87.31 89 LYS A N 1
ATOM 667 C CA . LYS A 1 89 ? -0.511 7.274 -25.755 1.00 87.31 89 LYS A CA 1
ATOM 668 C C . LYS A 1 89 ? 0.733 7.135 -24.884 1.00 87.31 89 LYS A C 1
ATOM 670 O O . LYS A 1 89 ? 0.624 7.033 -23.664 1.00 87.31 89 LYS A O 1
ATOM 675 N N . LEU A 1 90 ? 1.900 7.119 -25.515 1.00 85.06 90 LEU A N 1
ATOM 676 C CA . LEU A 1 90 ? 3.179 7.063 -24.823 1.00 85.06 90 LEU A CA 1
ATOM 677 C C . LEU A 1 90 ? 3.754 8.479 -24.716 1.00 85.06 90 LEU A C 1
ATOM 679 O O . LEU A 1 90 ? 4.126 9.079 -25.721 1.00 85.06 90 LEU A O 1
ATOM 683 N N . ASP A 1 91 ? 3.780 9.019 -23.499 1.00 87.00 91 ASP A N 1
ATOM 684 C CA . ASP A 1 91 ? 4.366 10.327 -23.205 1.00 87.00 91 ASP A CA 1
ATOM 685 C C . ASP A 1 91 ? 5.820 10.137 -22.752 1.00 87.00 91 ASP A C 1
ATOM 687 O O . ASP A 1 91 ? 6.083 9.603 -21.671 1.00 87.00 91 ASP A O 1
ATOM 691 N N . ILE A 1 92 ? 6.771 10.485 -23.623 1.00 85.62 92 ILE A N 1
ATOM 692 C CA . ILE A 1 92 ? 8.206 10.323 -23.371 1.00 85.62 92 ILE A CA 1
ATOM 693 C C . ILE A 1 92 ? 8.856 11.696 -23.320 1.00 85.62 92 ILE A C 1
ATOM 695 O O . ILE A 1 92 ? 9.080 12.329 -24.347 1.00 85.62 92 ILE A O 1
ATOM 699 N N . ASN A 1 93 ? 9.260 12.102 -22.119 1.00 86.88 93 ASN A N 1
ATOM 700 C CA . ASN A 1 93 ? 10.010 13.342 -21.926 1.00 86.88 93 ASN A CA 1
ATOM 701 C C . ASN A 1 93 ? 11.420 13.276 -22.529 1.00 86.88 93 ASN A C 1
ATOM 703 O O . ASN A 1 93 ? 11.921 14.259 -23.069 1.00 86.88 93 ASN A O 1
ATOM 707 N N . LYS A 1 94 ? 12.099 12.131 -22.386 1.00 87.19 94 LYS A N 1
ATOM 708 C CA . LYS A 1 94 ? 13.458 11.905 -22.893 1.00 87.19 94 LYS A CA 1
ATOM 709 C C . LYS A 1 94 ? 13.596 10.468 -23.369 1.00 87.19 94 LYS A C 1
ATOM 711 O O . LYS A 1 94 ? 13.380 9.540 -22.593 1.00 87.19 94 LYS A O 1
ATOM 716 N N . LEU A 1 95 ? 13.992 10.301 -24.627 1.00 86.69 95 LEU A N 1
ATOM 717 C CA . LEU A 1 95 ? 14.274 9.005 -25.230 1.00 86.69 95 LEU A CA 1
ATOM 718 C C . LEU A 1 95 ? 15.752 8.936 -25.607 1.00 86.69 95 LEU A C 1
ATOM 720 O O . LEU A 1 95 ? 16.233 9.758 -26.382 1.00 86.69 95 LEU A O 1
ATOM 724 N N . GLN A 1 96 ? 16.461 7.939 -25.084 1.00 86.25 96 GLN A N 1
ATOM 725 C CA . GLN A 1 96 ? 17.795 7.589 -25.556 1.00 86.25 96 GLN A CA 1
ATOM 726 C C . GLN A 1 96 ? 17.717 6.245 -26.271 1.00 86.25 96 GLN A C 1
ATOM 728 O O . GLN A 1 96 ? 17.458 5.219 -25.646 1.00 86.25 96 GLN A O 1
ATOM 733 N N . VAL A 1 97 ? 17.967 6.255 -27.577 1.00 85.12 97 VAL A N 1
ATOM 734 C CA . VAL A 1 97 ? 18.057 5.039 -28.390 1.00 85.12 97 VAL A CA 1
ATOM 735 C C . VAL A 1 97 ? 19.527 4.727 -28.641 1.00 85.12 97 VAL A C 1
ATOM 737 O O . VAL A 1 97 ? 20.321 5.620 -28.936 1.00 85.12 97 VAL A O 1
ATOM 740 N N . ARG A 1 98 ? 19.899 3.454 -28.520 1.00 84.19 98 ARG A N 1
ATOM 741 C CA . ARG A 1 98 ? 21.195 2.935 -28.969 1.00 84.19 98 ARG A CA 1
ATOM 742 C C . ARG A 1 98 ? 20.927 1.871 -30.030 1.00 84.19 98 ARG A C 1
ATOM 744 O O . ARG A 1 98 ? 20.124 0.976 -29.787 1.00 84.19 98 ARG A O 1
ATOM 751 N N . GLY A 1 99 ? 21.594 1.969 -31.178 1.00 88.69 99 GLY A N 1
ATOM 752 C CA . GLY A 1 99 ? 21.380 1.065 -32.309 1.00 88.69 99 GLY A CA 1
ATOM 753 C C . GLY A 1 99 ? 20.237 1.523 -33.212 1.00 88.69 99 GLY A C 1
ATOM 754 O O . GLY A 1 99 ? 20.243 2.662 -33.679 1.00 88.69 99 GLY A O 1
ATOM 755 N N . TYR A 1 100 ? 19.286 0.628 -33.478 1.00 87.88 100 TYR A N 1
ATOM 756 C CA . TYR A 1 100 ? 18.262 0.828 -34.499 1.00 87.88 100 TYR A CA 1
ATOM 757 C C . TYR A 1 100 ? 16.971 1.449 -33.951 1.00 87.88 100 TYR A C 1
ATOM 759 O O . TYR A 1 100 ? 16.498 1.085 -32.875 1.00 87.88 100 TYR A O 1
ATOM 767 N N . PHE A 1 101 ? 16.372 2.342 -34.735 1.00 86.38 101 PHE A N 1
ATOM 768 C CA . PHE A 1 101 ? 15.008 2.835 -34.572 1.00 86.38 101 PHE A CA 1
ATOM 769 C C . PHE A 1 101 ? 14.268 2.643 -35.896 1.00 86.38 101 PHE A C 1
ATOM 771 O O . PHE A 1 101 ? 14.640 3.271 -36.883 1.00 86.38 101 PHE A O 1
ATOM 778 N N . ASN A 1 102 ? 13.255 1.769 -35.927 1.00 83.56 102 ASN A N 1
ATOM 779 C CA . ASN A 1 102 ? 12.532 1.388 -37.152 1.00 83.56 102 ASN A CA 1
ATOM 780 C C . ASN A 1 102 ? 13.492 1.109 -38.327 1.00 83.56 102 ASN A C 1
ATOM 782 O O . ASN A 1 102 ? 13.442 1.782 -39.352 1.00 83.56 102 ASN A O 1
ATOM 786 N N . ASP A 1 103 ? 14.425 0.175 -38.121 1.00 89.31 103 ASP A N 1
ATOM 787 C CA . ASP A 1 103 ? 15.447 -0.255 -39.092 1.00 89.31 103 ASP A CA 1
ATOM 788 C C . ASP A 1 103 ? 16.516 0.787 -39.474 1.00 89.31 103 ASP A C 1
ATOM 790 O O . ASP A 1 103 ? 17.440 0.483 -40.228 1.00 89.31 103 ASP A O 1
ATOM 794 N N . ILE A 1 104 ? 16.493 1.983 -38.879 1.00 87.69 104 ILE A N 1
ATOM 795 C CA . ILE A 1 104 ? 17.533 3.006 -39.057 1.00 87.69 104 ILE A CA 1
ATOM 796 C C . ILE A 1 104 ? 18.547 2.924 -37.919 1.00 87.69 104 ILE A C 1
ATOM 798 O O . ILE A 1 104 ? 18.187 3.128 -36.759 1.00 87.69 104 ILE A O 1
ATOM 802 N N . ASN A 1 105 ? 19.828 2.698 -38.227 1.00 91.00 105 ASN A N 1
ATOM 803 C CA . ASN A 1 105 ? 20.895 2.832 -37.233 1.00 91.00 105 ASN A CA 1
ATOM 804 C C . ASN A 1 105 ? 21.091 4.314 -36.873 1.00 91.00 105 ASN A C 1
ATOM 806 O O . ASN A 1 105 ? 21.633 5.089 -37.659 1.00 91.00 105 ASN A O 1
ATOM 810 N N . ILE A 1 106 ? 20.684 4.705 -35.663 1.00 89.50 106 ILE A N 1
ATOM 811 C CA . ILE A 1 106 ? 20.722 6.098 -35.195 1.00 89.50 106 ILE A CA 1
ATOM 812 C C . ILE A 1 106 ? 22.155 6.644 -35.124 1.00 89.50 106 ILE A C 1
ATOM 814 O O . ILE A 1 106 ? 22.372 7.833 -35.353 1.00 89.50 106 ILE A O 1
ATOM 818 N N . THR A 1 107 ? 23.149 5.795 -34.838 1.00 88.00 107 THR A N 1
ATOM 819 C CA . THR A 1 107 ? 24.558 6.220 -34.811 1.00 88.00 107 THR A CA 1
ATOM 820 C C . THR A 1 107 ? 25.063 6.579 -36.204 1.00 88.00 107 THR A C 1
ATOM 822 O O . THR A 1 107 ? 25.742 7.593 -36.362 1.00 88.00 107 THR A O 1
ATOM 825 N N . ASP A 1 108 ? 24.713 5.780 -37.210 1.00 87.00 108 ASP A N 1
ATOM 826 C CA . ASP A 1 108 ? 25.119 6.046 -38.591 1.00 87.00 108 ASP A CA 1
ATOM 827 C C . ASP A 1 108 ? 24.345 7.233 -39.165 1.00 87.00 108 ASP A C 1
ATOM 829 O O . ASP A 1 108 ? 24.948 8.106 -39.785 1.00 87.00 108 ASP A O 1
ATOM 833 N N . PHE A 1 109 ? 23.046 7.329 -38.861 1.00 85.06 109 PHE A N 1
ATOM 834 C CA . PHE A 1 109 ? 22.213 8.472 -39.230 1.00 85.06 109 PHE A CA 1
ATOM 835 C C . PHE A 1 109 ? 22.802 9.796 -38.725 1.00 85.06 109 PHE A C 1
ATOM 837 O O . PHE A 1 109 ? 22.953 10.729 -39.507 1.00 85.06 109 PHE A O 1
ATOM 844 N N . TYR A 1 110 ? 23.205 9.871 -37.449 1.00 82.88 110 TYR A N 1
ATOM 845 C CA . TYR A 1 110 ? 23.814 11.083 -36.887 1.00 82.88 110 TYR A CA 1
ATOM 846 C C . TYR A 1 110 ? 25.150 11.439 -37.555 1.00 82.88 110 TYR A C 1
ATOM 848 O O . TYR A 1 110 ? 25.412 12.603 -37.830 1.00 82.88 110 TYR A O 1
ATOM 856 N N . ARG A 1 111 ? 25.999 10.448 -37.858 1.00 82.50 111 ARG A N 1
ATOM 857 C CA . ARG A 1 111 ? 27.290 10.686 -38.534 1.00 82.50 111 ARG A CA 1
ATOM 858 C C . ARG A 1 111 ? 27.137 11.142 -39.983 1.00 82.50 111 ARG A C 1
ATOM 860 O O . ARG A 1 111 ? 28.012 11.832 -40.490 1.00 82.50 111 ARG A O 1
ATOM 867 N N . GLN A 1 112 ? 26.068 10.713 -40.647 1.00 79.00 112 GLN A N 1
ATOM 868 C CA . GLN A 1 112 ? 25.775 11.056 -42.038 1.00 79.00 112 GLN A CA 1
ATOM 869 C C . GLN A 1 112 ? 24.979 12.358 -42.175 1.00 79.00 112 GLN A C 1
ATOM 871 O O . GLN A 1 112 ? 24.773 12.824 -43.296 1.00 79.00 112 GLN A O 1
ATOM 876 N N . GLN A 1 113 ? 24.544 12.971 -41.068 1.00 73.38 113 GLN A N 1
ATOM 877 C CA . GLN A 1 113 ? 24.009 14.323 -41.124 1.00 73.38 113 GLN A CA 1
ATOM 878 C C . GLN A 1 113 ? 25.127 15.283 -41.531 1.00 73.38 113 GLN A C 1
ATOM 880 O O . GLN A 1 113 ? 26.048 15.565 -40.766 1.00 73.38 113 GLN A O 1
ATOM 885 N N . VAL A 1 114 ? 25.021 15.820 -42.747 1.00 64.69 114 VAL A N 1
ATOM 886 C CA . VAL A 1 114 ? 25.710 17.057 -43.110 1.00 64.69 114 VAL A CA 1
ATOM 887 C C . VAL A 1 114 ? 25.089 18.146 -42.246 1.00 64.69 114 VAL A C 1
ATOM 889 O O . VAL A 1 114 ? 23.963 18.584 -42.486 1.00 64.69 114 VAL A O 1
ATOM 892 N N . ILE A 1 115 ? 25.792 18.539 -41.189 1.00 64.69 115 ILE A N 1
ATOM 893 C CA . ILE A 1 115 ? 25.404 19.702 -40.403 1.00 64.69 115 ILE A CA 1
ATOM 894 C C . ILE A 1 115 ? 25.627 20.899 -41.329 1.00 64.69 115 ILE A C 1
ATOM 896 O O . ILE A 1 115 ? 26.765 21.216 -41.666 1.00 64.69 115 ILE A O 1
ATOM 900 N N . ASN A 1 116 ? 24.549 21.553 -41.769 1.00 51.56 116 ASN A N 1
ATOM 901 C CA . ASN A 1 116 ? 24.615 22.871 -42.407 1.00 51.56 116 ASN A CA 1
ATOM 902 C C . ASN A 1 116 ? 25.001 23.931 -41.355 1.00 51.56 116 ASN A C 1
ATOM 904 O O . ASN A 1 116 ? 24.297 24.917 -41.160 1.00 51.56 116 ASN A O 1
ATOM 908 N N . GLU A 1 117 ? 26.104 23.731 -40.637 1.00 52.56 117 GLU A N 1
ATOM 909 C CA . GLU A 1 117 ? 26.805 24.838 -40.010 1.00 52.56 117 GLU A CA 1
ATOM 910 C C . GLU A 1 117 ? 27.709 25.416 -41.093 1.00 52.56 117 GLU A C 1
ATOM 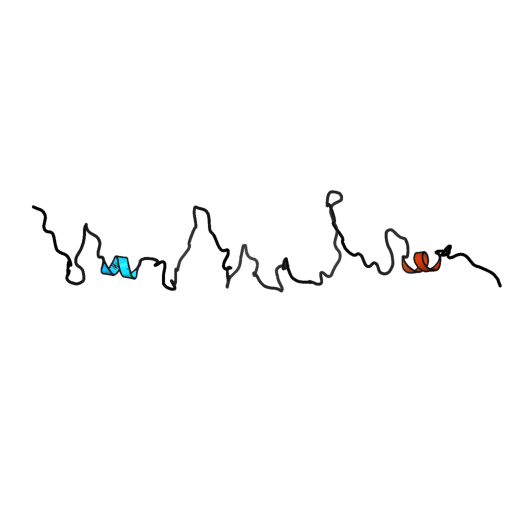912 O O . GLU A 1 117 ? 28.685 24.806 -41.529 1.00 52.56 117 GLU A O 1
ATOM 917 N N . GLY A 1 118 ? 27.279 26.563 -41.620 1.00 52.94 118 GLY A N 1
ATOM 918 C CA . GLY A 1 118 ? 27.973 27.274 -42.678 1.00 52.94 118 GLY A CA 1
ATOM 919 C C . GLY A 1 118 ? 29.421 27.551 -42.297 1.00 52.94 118 GLY A C 1
ATOM 920 O O . GLY A 1 118 ? 29.691 28.408 -41.464 1.00 52.94 118 GLY A O 1
ATOM 921 N N . ASN A 1 119 ? 30.333 26.801 -42.907 1.00 48.72 119 ASN A N 1
ATOM 922 C CA . ASN A 1 119 ? 31.528 27.271 -43.607 1.00 48.72 119 ASN A CA 1
ATOM 923 C C . ASN A 1 119 ? 32.397 26.054 -43.920 1.00 48.72 119 ASN A C 1
ATOM 925 O O . ASN A 1 119 ? 33.190 25.608 -43.094 1.00 48.72 119 ASN A O 1
ATOM 929 N N . ILE A 1 120 ? 32.260 25.533 -45.137 1.00 51.62 120 ILE A N 1
ATOM 930 C CA . ILE A 1 120 ? 33.256 24.631 -45.704 1.00 51.62 120 ILE A CA 1
ATOM 931 C C . ILE A 1 120 ? 34.142 25.484 -46.609 1.00 51.62 120 ILE A C 1
ATOM 933 O O . ILE A 1 120 ? 33.717 25.879 -47.693 1.00 51.62 120 ILE A O 1
ATOM 937 N N . THR A 1 121 ? 35.368 25.740 -46.158 1.00 37.00 121 THR A N 1
ATOM 938 C CA . THR A 1 121 ? 36.487 26.052 -47.049 1.00 37.00 121 THR A CA 1
ATOM 939 C C . THR A 1 121 ? 37.692 25.247 -46.575 1.00 37.00 121 THR A C 1
ATOM 941 O O . THR A 1 121 ? 38.226 25.510 -45.498 1.00 37.00 121 THR A O 1
ATOM 944 N N . LEU A 1 122 ? 38.104 24.270 -47.381 1.00 37.16 122 LEU A N 1
ATOM 945 C CA . LEU A 1 122 ? 39.490 23.824 -47.503 1.00 37.16 122 LEU A CA 1
ATOM 946 C C . LEU A 1 122 ? 39.840 23.870 -48.987 1.00 37.16 122 LEU A C 1
ATOM 948 O O . LEU A 1 122 ? 39.007 23.378 -49.782 1.00 37.16 122 LEU A O 1
#

Organism: NCBI:txid1464854

Foldseek 3Di:
DDDDDPDDDDPQPDDDVNDRVVVCVVPDDDDPDDDDDDDDDDDPDDDDPVVHDDDPDDDVNFDPDPVTDDDPPDDDDDDDDDDDDPPDDDDDPDDDDQQDDPNDGVVVVVVPDPPPPDDDDD

Sequence (122 aa):
HYITTDNLTLPSGSLVAGVDLEVWNSSAVKKSIDNTITGNIVFKGDFDSSSGIRVEGLVNGIRFDKDHVMLRNSSQQVTGLKTFSTSAKLDINKLQVRGYFNDINITDFYRQQVINEGNITL

Secondary structure (DSSP, 8-state):
-----S-----TT-EETTEEHHHHHHHS--TTS-----S-----S----TT----SSEETTEE-STTTS--TTS-----S-----TT-----S-----SEETTEEHHHHHHH-----S----